Protein AF-A0A101VZH1-F1 (afdb_monomer_lite)

Structure (mmCIF, N/CA/C/O backbone):
data_AF-A0A101VZH1-F1
#
_entry.id   AF-A0A101VZH1-F1
#
loop_
_atom_site.group_PDB
_atom_site.id
_atom_site.type_symbol
_atom_site.label_atom_id
_atom_site.label_alt_id
_atom_site.label_comp_id
_atom_site.label_asym_id
_atom_site.label_entity_i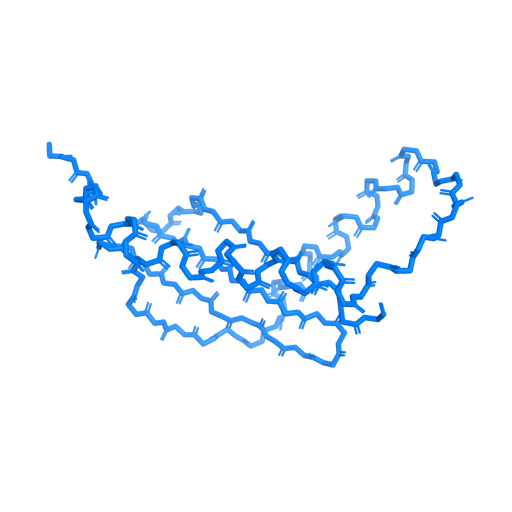d
_atom_site.label_seq_id
_atom_site.pdbx_PDB_ins_code
_atom_site.Cartn_x
_atom_site.Cartn_y
_atom_site.Cartn_z
_atom_site.occupancy
_atom_site.B_iso_or_equiv
_atom_site.auth_seq_id
_atom_site.auth_comp_id
_atom_site.auth_asym_id
_atom_site.auth_atom_id
_atom_site.pdbx_PDB_model_num
ATOM 1 N N . MET A 1 1 ? 0.499 -2.442 25.944 1.00 42.25 1 MET A N 1
ATOM 2 C CA . MET A 1 1 ? -0.671 -2.865 25.154 1.00 42.25 1 MET A CA 1
ATOM 3 C C . MET A 1 1 ? -0.135 -3.275 23.807 1.00 42.25 1 MET A C 1
ATOM 5 O O . MET A 1 1 ? 0.467 -2.432 23.153 1.00 42.25 1 MET A O 1
ATOM 9 N N . ASP A 1 2 ? -0.268 -4.546 23.440 1.00 45.53 2 ASP A N 1
ATOM 10 C CA . ASP A 1 2 ? -0.009 -4.949 22.062 1.00 45.53 2 ASP A CA 1
ATOM 11 C C . ASP A 1 2 ? -1.037 -4.237 21.184 1.00 45.53 2 ASP A C 1
ATOM 13 O O . ASP A 1 2 ? -2.240 -4.461 21.313 1.00 45.53 2 ASP A O 1
ATOM 17 N N . ILE A 1 3 ? -0.555 -3.328 20.333 1.00 55.16 3 ILE A N 1
ATOM 18 C CA . ILE A 1 3 ? -1.357 -2.558 19.361 1.00 55.16 3 ILE A CA 1
ATOM 19 C C . ILE A 1 3 ? -2.111 -3.514 18.413 1.00 55.16 3 ILE A C 1
ATOM 21 O O . ILE A 1 3 ? -3.135 -3.176 17.822 1.00 55.16 3 ILE A O 1
ATOM 25 N N . PHE A 1 4 ? -1.620 -4.748 18.331 1.00 57.00 4 PHE A N 1
ATOM 26 C CA . PHE A 1 4 ? -2.063 -5.804 17.452 1.00 57.00 4 PHE A CA 1
ATOM 27 C C . PHE A 1 4 ? -2.374 -7.052 18.277 1.00 57.00 4 PHE A C 1
ATOM 29 O O . PHE A 1 4 ? -1.473 -7.727 18.770 1.00 57.00 4 PHE A O 1
ATOM 36 N N . ASN A 1 5 ? -3.656 -7.391 18.414 1.00 65.69 5 ASN A N 1
ATOM 37 C CA . ASN A 1 5 ? -4.026 -8.727 18.867 1.00 65.69 5 ASN A CA 1
ATOM 38 C C . ASN A 1 5 ? -3.572 -9.724 17.788 1.00 65.69 5 ASN A C 1
ATOM 40 O O . ASN A 1 5 ? -4.098 -9.699 16.676 1.00 65.69 5 ASN A O 1
ATOM 44 N N . GLY A 1 6 ? -2.586 -10.570 18.100 1.00 68.50 6 GLY A N 1
ATOM 45 C CA . GLY A 1 6 ? -1.930 -11.437 17.118 1.00 68.50 6 GLY A CA 1
ATOM 46 C C . GLY A 1 6 ? -2.886 -12.354 16.348 1.00 68.50 6 GLY A C 1
ATOM 47 O O . GLY A 1 6 ? -2.673 -12.585 15.161 1.00 68.50 6 GLY A O 1
ATOM 48 N N . SER A 1 7 ? -3.973 -12.823 16.971 1.00 74.06 7 SER A N 1
ATOM 49 C CA . SER A 1 7 ? -4.978 -13.646 16.282 1.00 74.06 7 SER A CA 1
ATOM 50 C C . SER A 1 7 ? -5.846 -12.831 15.320 1.00 74.06 7 SER A C 1
ATOM 52 O O . SER A 1 7 ? -6.132 -13.299 14.220 1.00 74.06 7 SER A O 1
ATOM 54 N N . GLN A 1 8 ? -6.210 -11.604 15.700 1.00 67.31 8 GLN A N 1
ATOM 55 C CA . GLN A 1 8 ? -6.976 -10.675 14.865 1.00 67.31 8 GLN A CA 1
ATOM 56 C C . GLN A 1 8 ? -6.149 -10.224 13.655 1.00 67.31 8 GLN A C 1
ATOM 58 O O . GLN A 1 8 ? -6.599 -10.312 12.520 1.00 67.31 8 GLN A O 1
ATOM 63 N N . VAL A 1 9 ? -4.896 -9.822 13.888 1.00 71.31 9 VAL A N 1
ATOM 64 C CA . VAL A 1 9 ? -3.985 -9.403 12.815 1.00 71.31 9 VAL A CA 1
ATOM 65 C C . VAL A 1 9 ? -3.698 -10.543 11.859 1.00 71.31 9 VAL A C 1
ATOM 67 O O . VAL A 1 9 ? -3.683 -10.326 10.653 1.00 71.31 9 VAL A O 1
ATOM 70 N N . TYR A 1 10 ? -3.519 -11.763 12.366 1.00 76.81 10 TYR A N 1
ATOM 71 C CA . TYR A 1 10 ? -3.357 -12.920 11.498 1.00 76.81 10 TYR A CA 1
ATOM 72 C C . TYR A 1 10 ? -4.601 -13.162 10.632 1.00 76.81 10 TYR A C 1
ATOM 74 O O . TYR A 1 10 ? -4.458 -13.384 9.433 1.00 76.81 10 TYR A O 1
ATOM 82 N N . GLN A 1 11 ? -5.811 -13.064 11.196 1.00 79.25 11 GLN A N 1
ATOM 83 C CA . GLN A 1 11 ? -7.054 -13.189 10.424 1.00 79.25 11 GLN A CA 1
ATOM 84 C C . GLN A 1 11 ? -7.191 -12.120 9.334 1.00 79.25 11 GLN A C 1
ATOM 86 O O . GLN A 1 11 ? -7.667 -12.438 8.247 1.00 79.25 11 GLN A O 1
ATOM 91 N N . ASP A 1 12 ? -6.732 -10.896 9.592 1.00 76.19 12 ASP A N 1
ATOM 92 C CA . ASP A 1 12 ? -6.832 -9.793 8.633 1.00 76.19 12 ASP A CA 1
ATOM 93 C C . ASP A 1 12 ? -5.731 -9.847 7.555 1.00 76.19 12 ASP A C 1
ATOM 95 O O . ASP A 1 12 ? -5.985 -9.565 6.382 1.00 76.19 12 ASP A O 1
ATOM 99 N N . TYR A 1 13 ? -4.501 -10.232 7.918 1.00 77.00 13 TYR A N 1
ATOM 100 C CA . TYR A 1 13 ? -3.356 -10.260 6.998 1.00 77.00 13 TYR A CA 1
ATOM 101 C C . TYR A 1 13 ? -3.237 -11.552 6.199 1.00 77.00 13 TYR A C 1
ATOM 103 O O . TYR A 1 13 ? -2.793 -11.514 5.053 1.00 77.00 13 TYR A O 1
ATOM 111 N N . PHE A 1 14 ? -3.605 -12.701 6.766 1.00 81.31 14 PHE A N 1
ATOM 112 C CA . PHE A 1 14 ? -3.400 -13.984 6.100 1.00 81.31 14 PHE A CA 1
ATOM 113 C C . PHE A 1 14 ? -4.124 -14.075 4.744 1.00 81.31 14 PHE A C 1
ATOM 115 O O . PHE A 1 14 ? -3.464 -14.410 3.758 1.00 81.31 14 PHE A O 1
ATOM 122 N N . PRO A 1 15 ? -5.409 -13.684 4.612 1.00 82.62 15 PRO A N 1
ATOM 123 C CA . PRO A 1 15 ? -6.075 -13.648 3.311 1.00 82.62 15 PRO A CA 1
ATOM 124 C C . PRO A 1 15 ? -5.396 -12.687 2.328 1.00 82.62 15 PRO A C 1
ATOM 126 O O . PRO A 1 15 ? -5.298 -12.991 1.143 1.00 82.62 15 PRO A O 1
ATOM 129 N N . LYS A 1 16 ? -4.879 -11.549 2.812 1.00 80.88 16 LYS A N 1
ATOM 130 C CA . LYS A 1 16 ? -4.173 -10.563 1.980 1.00 80.88 16 LYS A CA 1
ATOM 131 C C . LYS A 1 16 ? -2.867 -11.122 1.425 1.00 80.88 16 LYS A C 1
ATOM 133 O O . LYS A 1 16 ? -2.582 -10.917 0.252 1.00 80.88 16 LYS A O 1
ATOM 138 N N . LEU A 1 17 ? -2.113 -11.861 2.239 1.00 82.00 17 LEU A N 1
ATOM 139 C CA . LEU A 1 17 ? -0.882 -12.530 1.812 1.00 82.00 17 LEU A CA 1
ATOM 140 C C . LEU A 1 17 ? -1.159 -13.611 0.764 1.00 82.00 17 LEU A C 1
ATOM 142 O O . LEU A 1 17 ? -0.453 -13.682 -0.237 1.00 82.00 17 LEU A O 1
ATOM 146 N N . ILE A 1 18 ? -2.203 -14.423 0.962 1.00 83.94 18 ILE A N 1
ATOM 147 C CA . ILE A 1 18 ? -2.606 -15.442 -0.017 1.00 83.94 18 ILE A CA 1
ATOM 148 C C . ILE A 1 18 ? -3.065 -14.793 -1.325 1.00 83.94 18 ILE A C 1
ATOM 150 O O . ILE A 1 18 ? -2.663 -15.242 -2.395 1.00 83.94 18 ILE A O 1
ATOM 154 N N . ASN A 1 19 ? -3.855 -13.719 -1.253 1.00 76.62 19 ASN A N 1
ATOM 155 C CA . ASN A 1 19 ? -4.292 -12.984 -2.437 1.00 76.62 19 ASN A CA 1
ATOM 156 C C . ASN A 1 19 ? -3.110 -12.352 -3.174 1.00 76.62 19 ASN A C 1
ATOM 158 O O . ASN A 1 19 ? -3.032 -12.490 -4.387 1.00 76.62 19 ASN A O 1
ATOM 162 N N . ALA A 1 20 ? -2.172 -11.722 -2.463 1.00 73.81 20 ALA A N 1
ATOM 163 C CA . ALA A 1 20 ? -0.962 -11.172 -3.067 1.00 73.81 20 ALA A CA 1
ATOM 164 C C . ALA A 1 20 ? -0.162 -12.262 -3.794 1.00 73.81 20 ALA A C 1
ATOM 166 O O . ALA A 1 20 ? 0.124 -12.115 -4.974 1.00 73.81 20 ALA A O 1
ATOM 167 N N . ALA A 1 21 ? 0.083 -13.405 -3.145 1.00 79.81 21 ALA A N 1
ATOM 168 C CA . ALA A 1 21 ? 0.801 -14.522 -3.760 1.00 79.81 21 ALA A CA 1
ATOM 169 C C . ALA A 1 21 ? 0.065 -15.122 -4.973 1.00 79.81 21 ALA A C 1
ATOM 171 O O . ALA A 1 21 ? 0.694 -15.514 -5.955 1.00 79.81 21 ALA A O 1
ATOM 172 N N . ALA A 1 22 ? -1.268 -15.205 -4.919 1.00 78.69 22 ALA A N 1
ATOM 173 C CA . ALA A 1 22 ? -2.077 -15.677 -6.038 1.00 78.69 22 ALA A CA 1
ATOM 174 C C . ALA A 1 22 ? -2.019 -14.706 -7.221 1.00 78.69 22 ALA A C 1
ATOM 176 O O . ALA A 1 22 ? -1.945 -15.140 -8.368 1.00 78.69 22 ALA A O 1
ATOM 177 N N . ILE A 1 23 ? -2.038 -13.403 -6.947 1.00 73.31 23 ILE A N 1
ATOM 178 C CA . ILE A 1 23 ? -1.934 -12.383 -7.982 1.00 73.31 23 ILE A CA 1
ATOM 179 C C . ILE A 1 23 ? -0.522 -12.377 -8.573 1.00 73.31 23 ILE A C 1
ATOM 181 O O . ILE A 1 23 ? -0.397 -12.435 -9.790 1.00 73.31 23 ILE A O 1
ATOM 185 N N . ASP A 1 24 ? 0.528 -12.447 -7.755 1.00 74.50 24 ASP A N 1
ATOM 186 C CA . ASP A 1 24 ? 1.899 -12.599 -8.250 1.00 74.50 24 ASP A CA 1
ATOM 187 C C . ASP A 1 24 ? 2.004 -13.811 -9.185 1.00 74.50 24 ASP A C 1
ATOM 189 O O . ASP A 1 24 ? 2.476 -13.684 -10.306 1.00 74.50 24 ASP A O 1
ATOM 193 N N . PHE A 1 25 ? 1.468 -14.972 -8.796 1.00 79.12 25 PHE A N 1
ATOM 194 C CA . PHE A 1 25 ? 1.483 -16.164 -9.649 1.00 79.12 25 PHE A CA 1
ATOM 195 C C . PHE A 1 25 ? 0.721 -15.986 -10.975 1.00 79.12 25 PHE A C 1
ATOM 197 O O . PHE A 1 25 ? 1.159 -16.485 -12.011 1.00 79.12 25 PHE A O 1
ATOM 204 N N . LEU A 1 26 ? -0.432 -15.311 -10.953 1.00 76.94 26 LEU A N 1
ATOM 205 C CA . LEU A 1 26 ? -1.274 -15.122 -12.139 1.00 76.94 26 LEU A CA 1
ATOM 206 C C . LEU A 1 26 ? -0.729 -14.060 -13.101 1.00 76.94 26 LEU A C 1
ATOM 208 O O . LEU A 1 26 ? -0.985 -14.151 -14.303 1.00 76.94 26 LEU A O 1
ATOM 212 N N . TYR A 1 27 ? -0.002 -13.069 -12.583 1.00 70.00 27 TYR A N 1
ATOM 213 C CA . TYR A 1 27 ? 0.460 -11.904 -13.336 1.00 70.00 27 TYR A CA 1
ATOM 214 C C . TYR A 1 27 ? 1.991 -11.819 -13.460 1.00 70.00 27 TYR A C 1
ATOM 216 O O . TYR A 1 27 ? 2.485 -10.831 -14.001 1.00 70.00 27 TYR A O 1
ATOM 224 N N . ASP A 1 28 ? 2.748 -12.849 -13.050 1.00 65.69 28 ASP A N 1
ATOM 225 C CA . ASP A 1 28 ? 4.206 -12.940 -13.242 1.00 65.69 28 ASP A CA 1
ATOM 226 C C . ASP A 1 28 ? 4.569 -13.018 -14.738 1.00 65.69 28 ASP A C 1
ATOM 228 O O . ASP A 1 28 ? 4.815 -14.076 -15.325 1.00 65.69 28 ASP A O 1
ATOM 232 N N . LYS A 1 29 ? 4.606 -11.858 -15.395 1.00 60.38 29 LYS A N 1
ATOM 233 C CA . LYS A 1 29 ? 5.321 -11.669 -16.651 1.00 60.38 29 LYS A CA 1
ATOM 234 C C . LYS A 1 29 ? 6.771 -11.414 -16.282 1.00 60.38 29 LYS A C 1
ATOM 236 O O . LYS A 1 29 ? 7.138 -10.293 -15.944 1.00 60.38 29 LYS A O 1
ATOM 241 N N . LYS A 1 30 ? 7.611 -12.443 -16.393 1.00 57.34 30 LYS A N 1
ATOM 242 C CA . LYS A 1 30 ? 9.069 -12.293 -16.300 1.00 57.34 30 LYS A CA 1
ATOM 243 C C . LYS A 1 30 ? 9.570 -11.291 -17.342 1.00 57.34 30 LYS A C 1
ATOM 245 O O . LYS A 1 30 ? 9.873 -11.652 -18.477 1.00 57.34 30 LYS A O 1
ATOM 250 N N . THR A 1 31 ? 9.669 -10.025 -16.962 1.00 56.41 31 THR A N 1
ATOM 251 C CA . THR A 1 31 ? 10.433 -9.022 -17.695 1.00 56.41 31 THR A CA 1
ATOM 252 C C . THR A 1 31 ? 11.879 -9.130 -17.253 1.00 56.41 31 THR A C 1
ATOM 254 O O . THR A 1 31 ? 12.255 -8.626 -16.200 1.00 56.41 31 THR A O 1
ATOM 257 N N . ASP A 1 32 ? 12.695 -9.780 -18.079 1.00 58.78 32 ASP A N 1
ATOM 258 C CA . ASP A 1 32 ? 14.151 -9.891 -17.916 1.00 58.78 32 ASP A CA 1
ATOM 259 C C . ASP A 1 32 ? 14.845 -8.557 -18.284 1.00 58.78 32 ASP A C 1
ATOM 261 O O . ASP A 1 32 ? 15.795 -8.487 -19.067 1.00 58.78 32 ASP A O 1
ATOM 265 N N . ILE A 1 33 ? 14.291 -7.445 -17.788 1.00 65.75 33 ILE A N 1
ATOM 266 C CA . ILE A 1 33 ? 14.764 -6.092 -18.065 1.00 65.75 33 ILE A CA 1
ATOM 267 C C . ILE A 1 33 ? 15.752 -5.730 -16.963 1.00 65.75 33 ILE A C 1
ATOM 269 O O . ILE A 1 33 ? 15.383 -5.579 -15.799 1.00 65.75 33 ILE A O 1
ATOM 273 N N . LYS A 1 34 ? 17.022 -5.552 -17.332 1.00 68.62 34 LYS A N 1
ATOM 274 C CA . LYS A 1 34 ? 18.002 -4.897 -16.459 1.00 68.62 34 LYS A CA 1
ATOM 275 C C . LYS A 1 34 ? 17.650 -3.415 -16.359 1.00 68.62 34 LYS A C 1
ATOM 277 O O . LYS A 1 34 ? 18.022 -2.637 -17.231 1.00 68.62 34 LYS A O 1
ATOM 282 N N . ILE A 1 35 ? 16.905 -3.049 -15.322 1.00 74.25 35 ILE A N 1
ATOM 283 C CA . ILE A 1 35 ? 16.615 -1.652 -14.985 1.00 74.25 35 ILE A CA 1
ATOM 284 C C . ILE A 1 35 ? 17.775 -1.115 -14.136 1.00 74.25 35 ILE A C 1
ATOM 286 O O . ILE A 1 35 ? 18.243 -1.797 -13.224 1.00 74.25 35 ILE A O 1
ATOM 290 N N . ASP A 1 36 ? 18.254 0.089 -14.455 1.00 87.19 36 ASP A N 1
ATOM 291 C CA . ASP A 1 36 ? 19.272 0.791 -13.666 1.00 87.19 36 ASP A CA 1
ATOM 292 C C . ASP A 1 36 ? 18.720 1.232 -12.296 1.00 87.19 36 ASP A C 1
ATOM 294 O O . ASP A 1 36 ? 17.535 1.538 -12.156 1.00 87.19 36 ASP A O 1
ATOM 298 N N . GLU A 1 37 ? 19.578 1.311 -11.275 1.00 85.62 37 GLU A N 1
ATOM 299 C CA . GLU A 1 37 ? 19.168 1.704 -9.918 1.00 85.62 37 GLU A CA 1
ATOM 300 C C . GLU A 1 37 ? 18.565 3.117 -9.885 1.00 85.62 37 GLU A C 1
ATOM 302 O O . GLU A 1 37 ? 17.584 3.366 -9.177 1.00 85.62 37 GLU A O 1
ATOM 307 N N . SER A 1 38 ? 19.122 4.044 -10.669 1.00 85.88 38 SER A N 1
ATOM 308 C CA . SER A 1 38 ? 18.628 5.423 -10.752 1.00 85.88 38 SER A CA 1
ATOM 309 C C . SER A 1 38 ? 17.210 5.460 -11.314 1.00 85.88 38 SER A C 1
ATOM 311 O O . SER A 1 38 ? 16.354 6.193 -10.817 1.00 85.88 38 SER A O 1
ATOM 313 N N . GLU A 1 39 ? 16.943 4.620 -12.313 1.00 80.31 39 GLU A N 1
ATOM 314 C CA . GLU A 1 39 ? 15.623 4.501 -12.920 1.00 80.31 39 GLU A CA 1
ATOM 315 C C . GLU A 1 39 ? 14.624 3.799 -11.991 1.00 80.31 39 GLU A C 1
ATOM 317 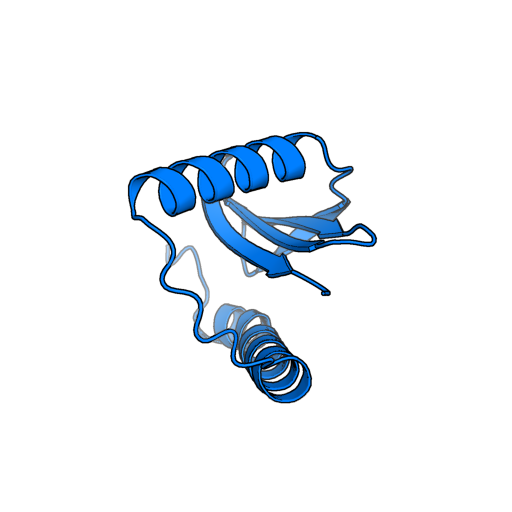O O . GLU A 1 39 ? 13.475 4.227 -11.898 1.00 80.31 39 GLU A O 1
ATOM 322 N N . LEU A 1 40 ? 15.054 2.792 -11.222 1.00 82.94 40 LEU A N 1
ATOM 323 C CA . LEU A 1 40 ? 14.224 2.180 -10.176 1.00 82.94 40 LEU A CA 1
ATOM 324 C C . LEU A 1 40 ? 13.822 3.189 -9.097 1.00 82.94 40 LEU A C 1
ATOM 326 O O . LEU A 1 40 ? 12.654 3.236 -8.706 1.00 82.94 40 LEU A O 1
ATOM 330 N N . LYS A 1 41 ? 14.765 4.016 -8.631 1.00 83.88 41 LYS A N 1
ATOM 331 C CA . LYS A 1 41 ? 14.487 5.089 -7.663 1.00 83.88 41 LYS A CA 1
ATOM 332 C C . LYS A 1 41 ? 13.473 6.081 -8.216 1.00 83.88 41 LYS A C 1
ATOM 334 O O . LYS A 1 41 ? 12.505 6.394 -7.529 1.00 83.88 41 LYS A O 1
ATOM 339 N N . TYR A 1 42 ? 13.670 6.521 -9.458 1.00 86.94 42 TYR A N 1
ATOM 340 C CA . TYR A 1 42 ? 12.756 7.442 -10.126 1.00 86.94 42 TYR A CA 1
ATO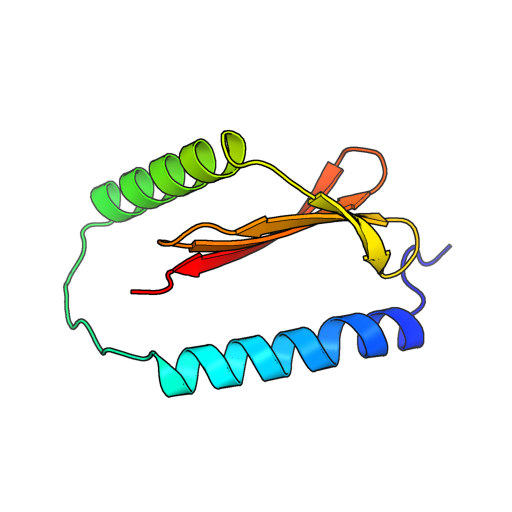M 341 C C . TYR A 1 42 ? 11.341 6.862 -10.240 1.00 86.94 42 TYR A C 1
ATOM 343 O O . TYR A 1 42 ? 10.397 7.468 -9.743 1.00 86.94 42 TYR A O 1
ATOM 351 N N . ARG A 1 43 ? 11.204 5.647 -10.786 1.00 80.62 43 ARG A N 1
ATOM 352 C CA . ARG A 1 43 ? 9.906 4.967 -10.933 1.00 80.62 43 ARG A CA 1
ATOM 353 C C . ARG A 1 43 ? 9.220 4.724 -9.591 1.00 80.62 43 ARG A C 1
ATOM 355 O O . ARG A 1 43 ? 7.999 4.810 -9.501 1.00 80.62 43 ARG A O 1
ATOM 362 N N . THR A 1 44 ? 9.989 4.425 -8.542 1.00 82.06 44 THR A N 1
ATOM 363 C CA . THR A 1 44 ? 9.444 4.240 -7.189 1.00 82.06 44 THR A CA 1
ATOM 364 C C . THR A 1 44 ? 8.858 5.543 -6.656 1.00 82.06 44 THR A C 1
ATOM 366 O O . THR A 1 44 ? 7.729 5.535 -6.178 1.00 82.06 44 THR A O 1
ATOM 369 N N . LEU A 1 45 ? 9.591 6.657 -6.759 1.00 85.94 45 LEU A N 1
ATOM 370 C CA . LEU A 1 45 ? 9.107 7.969 -6.316 1.00 85.94 45 LEU A CA 1
ATOM 371 C C . LEU A 1 45 ? 7.877 8.409 -7.112 1.00 85.94 45 LEU A C 1
ATOM 373 O O . LEU A 1 45 ? 6.865 8.747 -6.514 1.00 85.94 45 LEU A O 1
ATOM 377 N N . GLU A 1 46 ? 7.925 8.285 -8.438 1.00 84.31 46 GLU A N 1
ATOM 378 C CA . GLU A 1 46 ? 6.791 8.584 -9.318 1.00 84.31 46 GLU A CA 1
ATOM 379 C C . GLU A 1 46 ? 5.547 7.763 -8.942 1.00 84.31 46 GLU A C 1
ATOM 381 O O . GLU A 1 46 ? 4.435 8.283 -8.885 1.00 84.31 46 GLU A O 1
ATOM 386 N N . THR A 1 47 ? 5.731 6.481 -8.611 1.00 80.38 47 THR A N 1
ATOM 387 C CA . THR A 1 47 ? 4.634 5.617 -8.155 1.00 80.38 47 THR A CA 1
ATOM 388 C C . THR A 1 47 ? 4.067 6.081 -6.813 1.00 80.38 47 THR A C 1
ATOM 390 O O . THR A 1 47 ? 2.853 6.043 -6.622 1.00 80.38 47 THR A O 1
ATOM 393 N N . LEU A 1 48 ? 4.917 6.505 -5.872 1.00 83.19 48 LEU A N 1
ATOM 394 C CA . LEU A 1 48 ? 4.477 7.013 -4.570 1.00 83.19 48 LEU A CA 1
ATOM 395 C C . LEU A 1 48 ? 3.677 8.310 -4.711 1.00 83.19 48 LEU A C 1
ATOM 397 O O . LEU A 1 48 ? 2.595 8.400 -4.130 1.00 83.19 48 LEU A O 1
ATOM 401 N N . ASP A 1 49 ? 4.172 9.243 -5.524 1.00 85.44 49 ASP A N 1
ATOM 402 C CA . ASP A 1 49 ? 3.506 10.515 -5.808 1.00 85.44 49 ASP A CA 1
ATOM 403 C C . ASP A 1 49 ? 2.142 10.270 -6.471 1.00 85.44 49 ASP A C 1
ATOM 405 O O . ASP A 1 49 ? 1.123 10.789 -6.019 1.00 85.44 49 ASP A O 1
ATOM 409 N N . MET A 1 50 ? 2.084 9.374 -7.464 1.00 83.31 50 MET A N 1
ATOM 410 C CA . MET A 1 50 ? 0.829 8.986 -8.115 1.00 83.31 50 MET A CA 1
ATOM 411 C C . MET A 1 50 ? -0.192 8.431 -7.111 1.00 83.31 50 MET A C 1
ATOM 413 O O . MET A 1 50 ? -1.371 8.768 -7.180 1.00 83.31 50 MET A O 1
ATOM 417 N N . ILE A 1 51 ? 0.228 7.573 -6.175 1.00 82.81 51 ILE A N 1
ATOM 418 C CA . ILE A 1 51 ? -0.675 7.023 -5.148 1.00 82.81 51 ILE A CA 1
ATOM 419 C C . ILE A 1 51 ? -1.191 8.123 -4.226 1.00 82.81 51 ILE A C 1
ATOM 421 O O . ILE A 1 51 ? -2.319 8.029 -3.734 1.00 82.81 51 ILE A O 1
ATOM 425 N N . ASP A 1 52 ? -0.385 9.151 -3.962 1.00 83.38 52 ASP A N 1
ATOM 426 C CA . ASP A 1 52 ? -0.817 10.261 -3.127 1.00 83.38 52 ASP A CA 1
ATOM 427 C C . ASP A 1 52 ? -1.978 11.048 -3.725 1.00 83.38 52 ASP A C 1
ATOM 429 O O . ASP A 1 52 ? -2.847 11.486 -2.965 1.00 83.38 52 ASP A O 1
ATOM 433 N N . GLU A 1 53 ? -2.041 11.107 -5.053 1.00 84.56 53 GLU A N 1
ATOM 434 C CA . GLU A 1 53 ? -3.094 11.757 -5.832 1.00 84.56 53 GLU A CA 1
ATOM 435 C C . GLU A 1 53 ? -4.355 10.897 -6.030 1.00 84.56 53 GLU A C 1
ATOM 437 O O . GLU A 1 53 ? -5.399 11.425 -6.418 1.00 84.56 53 GLU A O 1
ATOM 442 N N . LEU A 1 54 ? -4.301 9.585 -5.762 1.00 84.12 54 LEU A N 1
ATOM 443 C CA . LEU A 1 54 ? -5.464 8.707 -5.922 1.00 84.12 54 LEU A CA 1
ATOM 444 C C . LEU A 1 54 ? -6.532 8.960 -4.858 1.00 84.12 54 LEU A C 1
ATOM 446 O O . LEU A 1 54 ? -6.243 9.216 -3.686 1.00 84.12 54 LEU A O 1
ATOM 450 N N . GLU A 1 55 ? -7.790 8.801 -5.268 1.00 80.56 55 GLU A N 1
ATOM 451 C CA . GLU A 1 55 ? -8.914 8.774 -4.342 1.00 80.56 55 GLU A CA 1
ATOM 452 C C . GLU A 1 55 ? -8.780 7.553 -3.421 1.00 80.56 55 GLU A C 1
ATOM 454 O O . GLU A 1 55 ? -8.692 6.406 -3.869 1.00 80.56 55 GLU A O 1
ATOM 459 N N . LYS A 1 56 ? -8.713 7.820 -2.114 1.00 81.62 56 LYS A N 1
ATOM 460 C CA . LYS A 1 56 ? -8.488 6.815 -1.074 1.00 81.62 56 LYS A CA 1
ATOM 461 C C . LYS A 1 56 ? -9.783 6.576 -0.320 1.00 81.62 56 LYS A C 1
ATOM 463 O O . LYS A 1 56 ? -10.334 7.489 0.293 1.00 81.62 56 LYS A O 1
ATOM 468 N N . ASN A 1 57 ? -10.231 5.330 -0.309 1.00 84.31 57 ASN A N 1
ATOM 469 C CA . ASN A 1 57 ? -11.371 4.912 0.492 1.00 84.31 57 ASN A CA 1
ATOM 470 C C . ASN A 1 57 ? -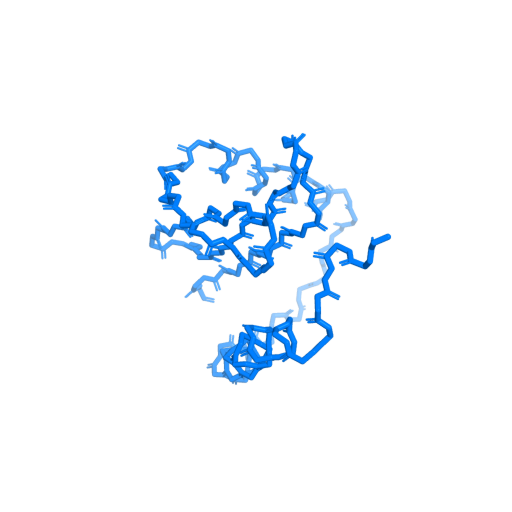10.880 4.445 1.864 1.00 84.31 57 ASN A C 1
ATOM 472 O O . ASN A 1 57 ? -10.028 3.560 1.950 1.00 84.31 57 ASN A O 1
ATOM 476 N N . LYS A 1 58 ? -11.409 5.047 2.934 1.00 82.75 58 LYS A N 1
ATOM 477 C CA . LYS A 1 58 ? -11.030 4.726 4.315 1.00 82.75 58 LYS A CA 1
ATOM 478 C C . LYS A 1 58 ? -11.901 3.623 4.900 1.00 82.75 58 LYS A C 1
ATOM 480 O O . LYS A 1 58 ? -13.127 3.700 4.869 1.00 82.75 58 LYS A O 1
ATOM 485 N N . PHE A 1 59 ? -11.254 2.651 5.521 1.00 80.50 59 PHE A N 1
ATOM 486 C CA . PHE A 1 59 ? -11.863 1.529 6.215 1.00 80.50 59 PHE A CA 1
ATOM 487 C C . PHE A 1 59 ? -11.241 1.371 7.598 1.00 80.50 59 PHE A C 1
ATOM 489 O O . PHE A 1 59 ? -10.143 1.854 7.885 1.00 80.50 59 PHE A O 1
ATOM 496 N N . LY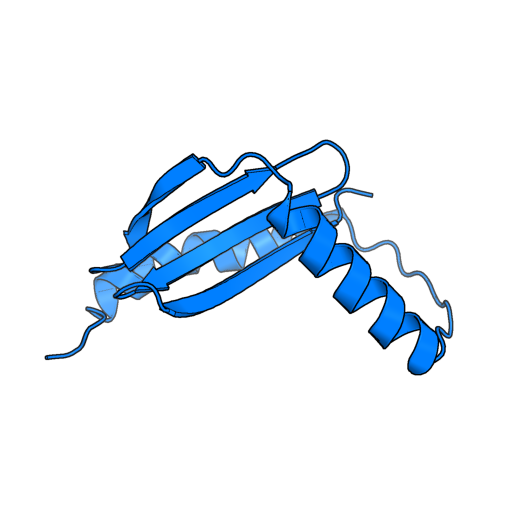S A 1 60 ? -11.950 0.662 8.476 1.00 77.06 60 LYS A N 1
ATOM 497 C CA . LYS A 1 60 ? -11.375 0.232 9.747 1.00 77.06 60 LYS A CA 1
ATOM 498 C C . LYS A 1 60 ? -10.306 -0.823 9.450 1.00 77.06 60 LYS A C 1
ATOM 500 O O . LYS A 1 60 ? -10.640 -1.889 8.939 1.00 77.06 60 LYS A O 1
ATOM 505 N N . GLY A 1 61 ? -9.048 -0.500 9.731 1.00 68.19 61 GLY A N 1
ATOM 506 C CA . GLY A 1 61 ? -7.922 -1.404 9.529 1.00 68.19 61 GLY A CA 1
ATOM 507 C C . GLY A 1 61 ? -7.821 -2.457 10.630 1.00 68.19 61 GLY A C 1
ATOM 508 O O . GLY A 1 61 ? -8.536 -2.410 11.635 1.00 68.19 61 GLY A O 1
ATOM 509 N N . ALA A 1 62 ? -6.903 -3.405 10.445 1.00 65.38 62 ALA A N 1
ATOM 510 C CA . ALA A 1 62 ? -6.622 -4.434 11.439 1.00 65.38 62 ALA A CA 1
ATOM 511 C C . ALA A 1 62 ? -6.219 -3.803 12.788 1.00 65.38 62 ALA A C 1
ATOM 513 O O . ALA A 1 62 ? -5.268 -3.021 12.871 1.00 65.38 62 ALA A O 1
ATOM 514 N N . GLY A 1 63 ? -6.941 -4.141 13.860 1.00 68.50 63 GLY A N 1
ATOM 515 C CA . GLY A 1 63 ? -6.715 -3.582 15.198 1.00 68.50 63 GLY A CA 1
ATOM 516 C C . GLY A 1 63 ? -7.254 -2.154 15.381 1.00 68.50 63 GLY A C 1
ATOM 517 O O . GLY A 1 63 ? -8.452 -1.912 15.232 1.00 68.50 63 GLY A O 1
ATOM 518 N N . LEU A 1 64 ? -6.380 -1.228 15.796 1.00 65.88 64 LEU A N 1
ATOM 519 C CA . LEU A 1 64 ? -6.700 0.187 16.065 1.00 65.88 64 LEU A CA 1
ATOM 520 C C . LEU A 1 64 ? -6.342 1.133 14.896 1.00 65.88 64 LEU A C 1
ATOM 522 O O . LEU A 1 64 ? -6.417 2.349 15.055 1.00 65.88 64 LEU A O 1
ATOM 526 N N . GLY A 1 65 ? -5.904 0.595 13.754 1.00 76.00 65 GLY A N 1
ATOM 527 C CA . GLY A 1 65 ? -5.466 1.384 12.599 1.00 76.00 65 GLY A CA 1
ATOM 528 C C . GLY A 1 65 ? -6.589 1.794 11.639 1.00 76.00 65 GLY A C 1
ATOM 529 O O . GLY A 1 65 ? -7.679 1.221 11.631 1.00 76.00 65 GLY A O 1
ATOM 530 N N . GLU A 1 66 ? -6.291 2.770 10.786 1.00 82.88 66 GLU A N 1
ATOM 531 C CA . GLU A 1 66 ? -7.086 3.144 9.614 1.00 82.88 66 GLU A CA 1
ATOM 532 C C . GLU A 1 66 ? -6.468 2.515 8.366 1.00 82.88 66 GLU A C 1
ATOM 534 O O . GLU A 1 66 ? -5.259 2.608 8.151 1.00 82.88 66 GLU A O 1
ATOM 539 N N . GLU A 1 67 ? -7.291 1.892 7.531 1.00 83.69 67 GLU A N 1
ATOM 540 C CA . GLU A 1 67 ? -6.868 1.348 6.246 1.00 83.69 67 GLU A CA 1
ATOM 541 C C . GLU A 1 67 ? -7.369 2.236 5.108 1.00 83.69 67 GLU A C 1
ATOM 543 O O . GLU A 1 67 ? -8.551 2.553 5.037 1.00 83.69 67 GLU A O 1
ATOM 548 N N . GLU A 1 68 ? -6.478 2.639 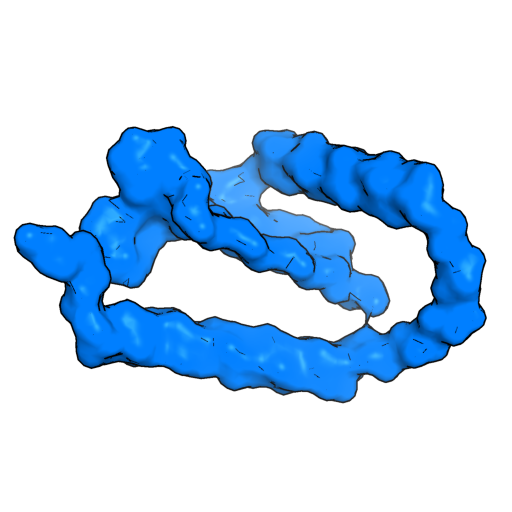4.212 1.00 88.25 68 GLU A N 1
ATOM 549 C CA . GLU A 1 68 ? -6.801 3.392 3.003 1.00 88.25 68 GLU A CA 1
ATOM 550 C C . GLU A 1 68 ? -6.601 2.480 1.797 1.00 88.25 68 GLU A C 1
ATOM 552 O O . GLU A 1 68 ? -5.468 2.111 1.491 1.00 88.25 68 GLU A O 1
ATOM 557 N N . LEU A 1 69 ? -7.687 2.115 1.116 1.00 85.56 69 LEU A N 1
ATOM 558 C CA . LEU A 1 69 ? -7.626 1.404 -0.161 1.00 85.56 69 LEU A CA 1
ATOM 559 C C . LEU A 1 69 ? -7.566 2.418 -1.302 1.00 85.56 69 LEU A C 1
ATOM 561 O O . LEU A 1 69 ? -8.323 3.392 -1.308 1.00 85.56 69 LEU A O 1
ATOM 565 N N . PHE A 1 70 ? -6.707 2.160 -2.283 1.00 86.94 70 PHE A N 1
ATOM 566 C CA . PHE A 1 70 ? -6.626 2.938 -3.516 1.00 86.94 70 PHE A CA 1
ATOM 567 C C . PHE A 1 70 ? -6.535 1.993 -4.711 1.00 86.94 70 PHE A C 1
ATOM 569 O O . PHE A 1 70 ? -5.836 0.977 -4.686 1.00 86.94 70 PHE A O 1
ATOM 576 N N . GLU A 1 71 ? -7.258 2.336 -5.769 1.00 84.19 71 GLU A N 1
ATOM 577 C CA . GLU A 1 71 ? -7.353 1.521 -6.971 1.00 84.19 71 GLU A CA 1
ATOM 578 C C . GLU A 1 71 ? -7.582 2.413 -8.192 1.00 84.19 71 GLU A C 1
ATOM 580 O O . GLU A 1 71 ? -8.410 3.320 -8.174 1.00 84.19 71 GLU A O 1
ATOM 585 N N . ASN A 1 72 ? -6.868 2.128 -9.277 1.00 83.38 72 ASN A N 1
ATOM 586 C CA . ASN A 1 72 ? -7.190 2.624 -10.609 1.00 83.38 72 ASN A CA 1
ATOM 587 C C . ASN A 1 72 ? -6.959 1.505 -11.647 1.00 83.38 72 ASN A C 1
ATOM 589 O O . ASN A 1 72 ? -6.807 0.330 -11.301 1.00 83.38 72 ASN A O 1
ATOM 593 N N . ASN A 1 73 ? -6.947 1.848 -12.936 1.00 81.75 73 ASN A N 1
ATOM 594 C CA . ASN A 1 73 ? -6.716 0.870 -14.006 1.00 81.75 73 ASN A CA 1
ATOM 595 C C . ASN A 1 73 ? -5.278 0.322 -14.045 1.00 81.75 73 ASN A C 1
ATOM 597 O O . ASN A 1 73 ? -5.057 -0.741 -14.613 1.00 81.75 73 ASN A O 1
ATOM 601 N N . LEU A 1 74 ? -4.313 1.033 -13.461 1.00 78.44 74 LEU A N 1
ATOM 602 C CA . LEU A 1 74 ? -2.887 0.707 -13.501 1.00 78.44 74 LEU A CA 1
ATOM 603 C C . LEU A 1 74 ? -2.405 0.034 -12.218 1.00 78.44 74 LEU A C 1
ATOM 605 O O . LEU A 1 74 ? -1.536 -0.824 -12.273 1.00 78.44 74 LEU A O 1
ATOM 609 N N . VAL A 1 75 ? -2.944 0.406 -11.063 1.00 81.94 75 VAL A N 1
ATOM 610 C CA . VAL A 1 75 ? -2.468 -0.042 -9.758 1.00 81.94 75 VAL A CA 1
ATOM 611 C C . VAL A 1 75 ? -3.618 -0.319 -8.803 1.00 81.94 75 VAL A C 1
ATOM 613 O O . VAL A 1 75 ? -4.709 0.241 -8.907 1.00 81.94 75 VAL A O 1
ATOM 616 N N . THR A 1 76 ? -3.357 -1.190 -7.840 1.00 86.38 76 THR A N 1
ATOM 617 C CA . THR A 1 76 ? -4.194 -1.389 -6.657 1.00 86.38 76 THR A CA 1
ATOM 618 C C . THR A 1 76 ? -3.300 -1.552 -5.441 1.00 86.38 76 THR A C 1
ATOM 620 O O . THR A 1 76 ? -2.178 -2.052 -5.541 1.00 86.38 76 THR A O 1
ATOM 623 N N . GLY A 1 77 ? -3.784 -1.137 -4.280 1.00 86.81 77 GLY A N 1
ATOM 624 C CA . GLY A 1 77 ? -3.011 -1.252 -3.057 1.00 86.81 77 GLY A CA 1
ATOM 625 C C . GLY A 1 77 ? -3.756 -0.758 -1.834 1.00 86.81 77 GLY A C 1
ATOM 626 O O . GLY A 1 77 ? -4.936 -0.402 -1.889 1.00 86.81 77 GLY A O 1
ATOM 627 N N . PHE A 1 78 ? -3.042 -0.760 -0.713 1.00 87.81 78 PHE A N 1
ATOM 628 C CA . PHE A 1 78 ? -3.553 -0.188 0.521 1.00 87.81 78 PHE A CA 1
ATOM 629 C C . PHE A 1 78 ? -2.450 0.408 1.391 1.00 87.81 78 PHE A C 1
ATOM 631 O O . PHE A 1 78 ? -1.282 0.015 1.305 1.00 87.81 78 PHE A O 1
ATOM 638 N N . ARG A 1 79 ? -2.845 1.341 2.259 1.00 87.31 79 ARG A N 1
ATOM 639 C CA . ARG A 1 79 ? -2.040 1.870 3.364 1.00 87.31 79 ARG A CA 1
ATOM 640 C C . ARG A 1 79 ? -2.700 1.526 4.686 1.00 87.31 79 ARG A C 1
ATOM 642 O O . ARG A 1 79 ? -3.906 1.676 4.831 1.00 87.31 79 ARG A O 1
ATOM 649 N N . LEU A 1 80 ? -1.900 1.104 5.654 1.00 83.12 80 LEU A N 1
ATOM 650 C CA . LEU A 1 80 ? -2.301 0.985 7.046 1.00 83.12 80 LEU A CA 1
ATOM 651 C C . LEU A 1 80 ? -1.652 2.118 7.835 1.00 83.12 80 LEU A C 1
ATOM 653 O O . LEU A 1 80 ? -0.423 2.198 7.925 1.00 83.12 80 LEU A O 1
ATOM 657 N N . ASN A 1 81 ? -2.489 2.958 8.428 1.00 82.56 81 ASN A N 1
ATOM 658 C CA . ASN A 1 81 ? -2.091 4.062 9.280 1.00 82.56 81 ASN A CA 1
ATOM 659 C C . ASN A 1 81 ? -2.485 3.779 10.735 1.00 82.56 81 ASN A C 1
ATOM 661 O O . ASN A 1 81 ? -3.536 3.206 11.006 1.00 82.56 81 ASN A O 1
ATOM 665 N N . TYR A 1 82 ? -1.676 4.222 11.691 1.00 80.56 82 TYR A N 1
ATOM 666 C CA . TYR A 1 82 ? -2.016 4.219 13.117 1.00 80.56 82 TYR A CA 1
ATOM 667 C C . TYR A 1 82 ? -1.581 5.552 13.721 1.00 80.56 82 TYR A C 1
ATOM 669 O O . TYR A 1 82 ? -0.435 5.962 13.537 1.00 80.56 82 TYR A O 1
ATOM 677 N N . GLU A 1 83 ? -2.502 6.255 14.388 1.00 82.56 83 GLU A N 1
ATOM 678 C CA . GLU A 1 83 ? -2.266 7.601 14.947 1.00 82.56 83 GLU A CA 1
ATOM 679 C C . GLU A 1 83 ? -1.648 8.585 13.925 1.00 82.56 83 GLU A C 1
ATOM 681 O O . GLU A 1 83 ? -0.755 9.371 14.241 1.00 82.56 83 GLU A O 1
ATOM 686 N N . GLY A 1 84 ? -2.092 8.513 12.664 1.00 80.31 84 GLY A N 1
ATOM 687 C CA . GLY A 1 84 ? -1.596 9.366 11.576 1.00 80.31 84 GLY A CA 1
ATOM 688 C C . GLY A 1 84 ? -0.216 8.988 11.020 1.00 80.31 84 GLY A C 1
ATOM 689 O O . GLY A 1 84 ? 0.331 9.738 10.215 1.00 80.31 84 GLY A O 1
ATOM 690 N N . LYS A 1 85 ? 0.361 7.847 11.422 1.00 81.69 85 LYS A N 1
ATOM 691 C CA . LYS A 1 85 ? 1.639 7.337 10.898 1.00 81.69 85 LYS A CA 1
ATOM 692 C C . LYS A 1 85 ? 1.420 6.142 9.979 1.00 81.69 85 LYS A C 1
ATOM 694 O O . LYS A 1 85 ? 0.722 5.205 10.362 1.00 81.69 85 LYS A O 1
ATOM 699 N N . LEU A 1 86 ? 2.082 6.144 8.822 1.00 82.62 86 LEU A N 1
ATOM 700 C CA . LEU A 1 86 ? 2.112 5.005 7.906 1.00 82.62 86 LEU A CA 1
ATOM 701 C C . LEU A 1 86 ? 2.918 3.853 8.522 1.00 82.62 86 LEU A C 1
ATOM 703 O O . LEU A 1 86 ? 4.106 4.006 8.803 1.00 82.62 86 LEU A O 1
ATOM 707 N N . ILE A 1 87 ? 2.274 2.703 8.719 1.00 82.19 87 ILE A N 1
ATOM 708 C CA . ILE A 1 87 ? 2.905 1.480 9.242 1.00 82.19 87 ILE A CA 1
ATOM 709 C C . ILE A 1 87 ? 3.171 0.474 8.122 1.00 82.19 87 ILE A C 1
ATOM 711 O O . ILE A 1 87 ? 4.176 -0.233 8.150 1.00 82.19 87 ILE A O 1
ATOM 715 N N . HIS A 1 88 ? 2.278 0.390 7.138 1.00 81.88 88 HIS A N 1
ATOM 716 C CA . HIS A 1 88 ? 2.421 -0.546 6.030 1.00 81.88 88 HIS A CA 1
ATOM 717 C C . HIS A 1 88 ? 1.801 0.027 4.763 1.00 81.88 88 HIS A C 1
ATOM 719 O O . HIS A 1 88 ? 0.707 0.582 4.808 1.00 81.88 88 HIS A O 1
ATOM 725 N N . GLN A 1 89 ? 2.481 -0.146 3.635 1.00 84.12 89 GLN A N 1
ATOM 726 C CA . GLN A 1 89 ? 1.941 0.153 2.318 1.00 84.12 89 GLN A CA 1
ATOM 727 C C . GLN A 1 89 ? 2.257 -1.007 1.388 1.00 84.12 89 GLN A C 1
ATOM 729 O O . GLN A 1 89 ? 3.396 -1.472 1.342 1.00 84.12 89 GLN A O 1
ATOM 734 N N . THR A 1 90 ? 1.258 -1.429 0.625 1.00 84.06 90 THR A N 1
ATOM 735 C CA . THR A 1 90 ? 1.453 -2.334 -0.502 1.00 84.06 90 THR A CA 1
ATOM 736 C C . THR A 1 90 ? 0.896 -1.699 -1.760 1.00 84.06 90 THR A C 1
ATOM 738 O O . THR A 1 90 ? -0.120 -1.000 -1.721 1.00 84.06 90 THR A O 1
ATOM 741 N N . VAL A 1 91 ? 1.589 -1.921 -2.868 1.00 84.81 91 VAL A N 1
ATOM 742 C CA . VAL A 1 91 ? 1.242 -1.401 -4.185 1.00 84.81 91 VAL A CA 1
ATOM 743 C C . VAL A 1 91 ? 1.529 -2.503 -5.173 1.00 84.81 91 VAL A C 1
ATOM 745 O O . VAL A 1 91 ? 2.616 -3.076 -5.169 1.00 84.81 91 VAL A O 1
ATOM 748 N N . MET A 1 92 ? 0.569 -2.760 -6.040 1.00 80.44 92 MET A N 1
ATOM 749 C CA . MET A 1 92 ? 0.708 -3.747 -7.084 1.00 80.44 92 MET A CA 1
ATOM 750 C C . MET A 1 92 ? 0.236 -3.151 -8.400 1.00 80.44 92 MET A C 1
ATOM 752 O O . MET A 1 92 ? -0.810 -2.501 -8.471 1.00 80.44 92 MET A O 1
ATOM 756 N N . ASN A 1 93 ? 1.036 -3.367 -9.436 1.00 77.19 93 ASN A N 1
ATOM 757 C CA . ASN A 1 93 ? 0.723 -2.967 -10.798 1.00 77.19 93 ASN A CA 1
ATOM 758 C C . ASN A 1 93 ? -0.205 -4.022 -11.426 1.00 77.19 93 ASN A C 1
ATOM 760 O O . ASN A 1 93 ? 0.009 -5.214 -11.234 1.00 77.19 93 ASN A O 1
ATOM 764 N N . LYS A 1 94 ? -1.248 -3.596 -12.141 1.00 69.62 94 LYS A N 1
ATOM 765 C CA . LYS A 1 94 ? -2.243 -4.473 -12.788 1.00 69.62 94 LYS A CA 1
ATOM 766 C C . LYS A 1 94 ? -1.852 -4.903 -14.214 1.00 69.62 94 LYS A C 1
ATOM 768 O O . LYS A 1 94 ? -2.630 -5.601 -14.861 1.00 69.62 94 LYS A O 1
ATOM 773 N N . ASN A 1 95 ? -0.698 -4.449 -14.714 1.00 58.31 95 ASN A N 1
ATOM 774 C CA . ASN A 1 95 ? -0.226 -4.646 -16.096 1.00 58.31 95 ASN A CA 1
ATOM 775 C C . ASN A 1 95 ? 0.443 -6.005 -16.365 1.00 58.31 95 ASN A C 1
ATOM 777 O O . ASN A 1 95 ? 1.312 -6.394 -15.564 1.00 58.31 95 ASN A O 1
#

pLDDT: mean 77.28, std 9.53, range [42.25, 88.25]

Foldseek 3Di:
DPLAPPVQVCVQCVVVVVVVVVLCVVPPPPPPDPDDPVRVVVVVVVVVVVQVPFDWDWDCHRRQWIKTWGDDQFKTWIFTGDPNDTPDIDMDTPD

Radius of gyration: 15.26 Å; chains: 1; bounding box: 31×28×43 Å

Sequence (95 aa):
MDIFNGSQVYQDYFPKLINAAAIDFLYDKKTDIKIDESELKYRTLETLDMIDELEKNKFKGAGLGEEELFENNLVTGFRLNYEGKLIHQTVMNKN

Secondary structure (DSSP, 8-state):
--SS-HHHHHHHHHHHHHHHHHHHHHH---------HHHHHHHHHHHHHHHHHS-EEEEE-STT-EEEEEE-SSEEEEEEEETTEEEEEEEEE--